Protein AF-A0A2T3B9H9-F1 (afdb_monomer_lite)

Foldseek 3Di:
DDDDPVVVVVLVVLLQLCLAAVPPVLVVLLLVVQCVVPVPPPVSVVNVVSVVVADPVRHRDHLQPDPPPPDDNQNSVLCNQQSHSNPVSRDDPVVSCVGPVNPPD

Secondary structure (DSSP, 8-state):
-PPPHHHHHHHHHHHHHHHHH--HHHHHHHHHHHHHH-TT-THHHHHHHHHHH--SSS----GGG---TTS-HHHHHHHHHHT-SSGGGSPPHHHHHTSGGGTT-

Radius of gyration: 15.79 Å; chains: 1; bounding box: 41×27×46 Å

Structure (mmCIF, N/CA/C/O backbone):
data_AF-A0A2T3B9H9-F1
#
_entry.id   AF-A0A2T3B9H9-F1
#
loop_
_atom_site.group_PDB
_atom_site.id
_atom_site.type_symbol
_atom_site.label_atom_id
_atom_site.label_alt_id
_atom_site.label_comp_id
_atom_site.label_asym_id
_atom_site.label_entity_id
_atom_site.label_seq_id
_atom_site.pdbx_PDB_ins_code
_atom_site.Cartn_x
_atom_site.Cartn_y
_atom_site.Cartn_z
_atom_site.occupancy
_atom_site.B_iso_or_equiv
_atom_site.auth_seq_id
_atom_site.auth_comp_id
_atom_site.auth_asym_id
_atom_site.auth_atom_id
_atom_site.pdbx_PDB_model_num
ATOM 1 N N . LYS A 1 1 ? 5.444 -3.911 -28.071 1.00 53.53 1 LYS A N 1
ATOM 2 C CA . LYS A 1 1 ? 5.299 -5.359 -27.791 1.00 53.53 1 LYS A CA 1
ATOM 3 C C . LYS A 1 1 ? 4.023 -5.489 -26.977 1.00 53.53 1 LYS A C 1
ATOM 5 O O . LYS A 1 1 ? 3.933 -4.772 -25.993 1.00 53.53 1 LYS A O 1
ATOM 10 N N . ASN A 1 2 ? 3.039 -6.265 -27.426 1.00 63.00 2 ASN A N 1
ATOM 11 C CA . ASN A 1 2 ? 1.824 -6.480 -26.635 1.00 63.00 2 ASN A CA 1
ATOM 12 C C . ASN A 1 2 ? 2.167 -7.428 -25.480 1.00 63.00 2 ASN A C 1
ATOM 14 O O . ASN A 1 2 ? 2.966 -8.347 -25.684 1.00 63.00 2 ASN A O 1
ATOM 18 N N . LEU A 1 3 ? 1.638 -7.144 -24.292 1.00 75.56 3 LEU A N 1
ATOM 19 C CA . LEU A 1 3 ? 1.776 -8.003 -23.117 1.00 75.56 3 LEU A CA 1
ATOM 20 C C . LEU A 1 3 ? 0.958 -9.285 -23.316 1.00 75.56 3 LEU A C 1
ATOM 22 O O . LEU A 1 3 ? -0.005 -9.294 -24.086 1.00 75.56 3 LEU A O 1
ATOM 26 N N . GLY A 1 4 ? 1.358 -10.370 -22.654 1.00 84.88 4 GLY A N 1
ATOM 27 C CA . GLY A 1 4 ? 0.471 -11.524 -22.489 1.00 84.88 4 GLY A CA 1
ATOM 28 C C . GLY A 1 4 ? -0.726 -11.173 -21.595 1.00 84.88 4 GLY A C 1
ATOM 29 O O . GLY A 1 4 ? -0.646 -10.232 -20.810 1.00 84.88 4 GLY A O 1
ATOM 30 N N . GLU A 1 5 ? -1.817 -11.939 -21.674 1.00 86.50 5 GLU A N 1
ATOM 31 C CA . GLU A 1 5 ? -3.042 -11.687 -20.886 1.00 86.50 5 GLU A CA 1
ATOM 32 C C . GLU A 1 5 ? -2.759 -11.601 -19.371 1.00 86.50 5 GLU A C 1
ATOM 34 O O . GLU A 1 5 ? -3.208 -10.672 -18.700 1.00 86.50 5 GLU A O 1
ATOM 39 N N . ASP A 1 6 ? -1.939 -12.509 -18.835 1.00 88.69 6 ASP A N 1
ATOM 40 C CA . ASP A 1 6 ? -1.559 -12.503 -17.416 1.00 88.69 6 ASP A CA 1
ATOM 41 C C . ASP A 1 6 ? -0.723 -11.270 -17.033 1.00 88.69 6 ASP A C 1
ATOM 43 O O . ASP A 1 6 ? -0.882 -10.701 -15.952 1.00 88.69 6 ASP A O 1
ATOM 47 N N . GLU A 1 7 ? 0.163 -10.827 -17.925 1.00 86.94 7 GLU A N 1
ATOM 48 C CA . GLU A 1 7 ? 1.007 -9.649 -17.708 1.00 86.94 7 GLU A CA 1
ATOM 49 C C . GLU A 1 7 ? 0.171 -8.359 -17.723 1.00 86.94 7 GLU A C 1
ATOM 51 O O . GLU A 1 7 ? 0.439 -7.435 -16.951 1.00 86.94 7 GLU A O 1
ATOM 56 N N . GLU A 1 8 ? -0.868 -8.305 -18.558 1.00 89.12 8 GLU A N 1
ATOM 57 C CA . GLU A 1 8 ? -1.820 -7.194 -18.603 1.00 89.12 8 GLU A CA 1
ATOM 58 C C . GLU A 1 8 ? -2.644 -7.111 -17.310 1.00 89.12 8 GLU A C 1
ATOM 60 O O . GLU A 1 8 ? -2.774 -6.031 -16.727 1.00 89.12 8 GLU A O 1
ATOM 65 N N . LEU A 1 9 ? -3.118 -8.249 -16.790 1.00 93.12 9 LEU A N 1
ATOM 66 C CA . LEU A 1 9 ? -3.805 -8.301 -15.496 1.00 93.12 9 LEU A CA 1
ATOM 67 C C . LEU A 1 9 ? -2.909 -7.809 -14.356 1.00 93.12 9 LEU A C 1
ATOM 69 O O . LEU A 1 9 ? -3.354 -7.017 -13.520 1.00 93.12 9 LEU A O 1
ATOM 73 N N . VAL A 1 10 ? -1.640 -8.226 -14.334 1.00 93.31 10 VAL A N 1
ATOM 74 C CA . VAL A 1 10 ? -0.669 -7.734 -13.348 1.00 93.31 10 VAL A CA 1
ATOM 75 C C . VAL A 1 10 ? -0.492 -6.223 -13.481 1.00 93.31 10 VAL A C 1
ATOM 77 O O . VAL A 1 10 ? -0.595 -5.518 -12.479 1.00 93.31 10 VAL A O 1
ATOM 80 N N . ALA A 1 11 ? -0.298 -5.700 -14.694 1.00 91.81 11 ALA A N 1
ATOM 81 C CA . ALA A 1 11 ? -0.144 -4.263 -14.916 1.00 91.81 11 ALA A CA 1
ATOM 82 C C . ALA A 1 11 ? -1.356 -3.461 -14.407 1.00 91.81 11 ALA A C 1
ATOM 84 O O . ALA A 1 11 ? -1.180 -2.443 -13.734 1.00 91.81 11 ALA A O 1
ATOM 85 N N . ILE A 1 12 ? -2.577 -3.954 -14.644 1.00 93.94 12 ILE A N 1
ATOM 86 C CA . ILE A 1 12 ? -3.815 -3.345 -14.136 1.00 93.94 12 ILE A CA 1
ATOM 87 C C . ILE A 1 12 ? -3.834 -3.335 -12.603 1.00 93.94 12 ILE A C 1
ATOM 89 O O . ILE A 1 12 ? -4.158 -2.310 -11.995 1.00 93.94 12 ILE A O 1
ATOM 93 N N . VAL A 1 13 ? -3.486 -4.454 -11.960 1.00 95.94 13 VAL A N 1
ATOM 94 C CA . VAL A 1 13 ? -3.469 -4.554 -10.493 1.00 95.94 13 VAL A CA 1
ATOM 95 C C . VAL A 1 13 ? -2.447 -3.589 -9.894 1.00 95.94 13 VAL A C 1
ATOM 97 O O . VAL A 1 13 ? -2.794 -2.831 -8.987 1.00 95.94 13 VAL A O 1
ATOM 100 N N . LEU A 1 14 ? -1.217 -3.559 -10.414 1.00 96.62 14 LEU A N 1
ATOM 101 C CA . LEU A 1 14 ? -0.175 -2.649 -9.929 1.00 96.62 14 LEU A CA 1
ATOM 102 C C . LEU A 1 14 ? -0.563 -1.186 -10.146 1.00 96.62 14 LEU A C 1
ATOM 104 O O . LEU A 1 14 ? -0.412 -0.369 -9.237 1.00 96.62 14 LEU A O 1
ATOM 108 N N . GLY A 1 15 ? -1.112 -0.869 -11.321 1.00 96.81 15 GLY A N 1
ATOM 109 C CA . GLY A 1 15 ? -1.614 0.460 -11.644 1.00 96.81 15 GLY A CA 1
ATOM 110 C C . GLY A 1 15 ? -2.664 0.924 -10.639 1.00 96.81 15 GLY A C 1
ATOM 111 O O . GLY A 1 15 ? -2.530 2.002 -10.070 1.00 96.81 15 GLY A O 1
ATOM 112 N N . ARG A 1 16 ? -3.665 0.093 -10.329 1.00 96.81 16 ARG A N 1
ATOM 113 C CA . ARG A 1 16 ? -4.697 0.433 -9.334 1.00 96.81 16 ARG A CA 1
ATOM 114 C C . ARG A 1 16 ? -4.119 0.633 -7.936 1.00 96.81 16 ARG A C 1
ATOM 116 O O . ARG A 1 16 ? -4.424 1.635 -7.299 1.00 96.81 16 ARG A O 1
ATOM 123 N N . GLN A 1 17 ? -3.240 -0.260 -7.483 1.00 96.50 17 GLN A N 1
ATOM 124 C CA . GLN A 1 17 ? -2.604 -0.136 -6.165 1.00 96.50 17 GLN A CA 1
ATOM 125 C C . GLN A 1 17 ? -1.824 1.180 -6.029 1.00 96.50 17 GLN A C 1
ATOM 127 O O . GLN A 1 17 ? -2.011 1.918 -5.059 1.00 96.50 17 GLN A O 1
ATOM 132 N N . LEU A 1 18 ? -1.004 1.523 -7.029 1.00 97.31 18 LEU A N 1
ATOM 133 C CA . LEU A 1 18 ? -0.260 2.783 -7.027 1.00 97.31 18 LEU A CA 1
ATOM 134 C C . LEU A 1 18 ? -1.181 3.989 -7.164 1.00 97.31 18 LEU A C 1
ATOM 136 O O . LEU A 1 18 ? -0.965 4.985 -6.479 1.00 97.31 18 LEU A O 1
ATOM 140 N N . SER A 1 19 ? -2.187 3.907 -8.035 1.00 97.56 19 SER A N 1
ATOM 141 C CA . SER A 1 19 ? -3.156 4.975 -8.264 1.00 97.56 19 SER A CA 1
ATOM 142 C C . SER A 1 19 ? -3.831 5.374 -6.953 1.00 97.56 19 SER A C 1
ATOM 144 O O . SER A 1 19 ? -3.809 6.553 -6.584 1.00 97.56 19 SER A O 1
ATOM 146 N N . TYR A 1 20 ? -4.308 4.376 -6.206 1.00 97.31 20 TYR A N 1
ATOM 147 C CA . TYR A 1 20 ? -5.153 4.560 -5.033 1.00 97.31 20 TYR A CA 1
ATOM 148 C C . TYR A 1 20 ? -4.359 4.885 -3.765 1.00 97.31 20 TYR A C 1
ATOM 150 O O . TYR A 1 20 ? -4.778 5.766 -3.016 1.00 97.31 20 TYR A O 1
ATOM 158 N N . PHE A 1 21 ? -3.206 4.237 -3.551 1.00 97.56 21 PHE A N 1
ATOM 159 C CA . PHE A 1 21 ? -2.510 4.259 -2.253 1.00 97.56 21 PHE A CA 1
ATOM 160 C C . PHE A 1 21 ? -1.034 4.678 -2.314 1.00 97.56 21 PHE A C 1
ATOM 162 O O . PHE A 1 21 ? -0.402 4.869 -1.280 1.00 97.56 21 PHE A O 1
ATOM 169 N N . GLY A 1 22 ? -0.450 4.817 -3.506 1.00 96.19 22 GLY A N 1
ATOM 170 C CA . GLY A 1 22 ? 0.995 4.991 -3.672 1.00 96.19 22 GLY A CA 1
ATOM 171 C C . GLY A 1 22 ? 1.447 6.433 -3.844 1.00 96.19 22 GLY A C 1
ATOM 172 O O . GLY A 1 22 ? 2.082 6.723 -4.859 1.00 96.19 22 GLY A O 1
ATOM 173 N N . ASP A 1 23 ? 1.097 7.366 -2.949 1.00 93.94 23 ASP A N 1
ATOM 174 C CA . ASP A 1 23 ? 1.599 8.757 -3.012 1.00 93.94 23 ASP A CA 1
ATOM 175 C C . ASP A 1 23 ? 3.145 8.848 -3.092 1.00 93.94 23 ASP A C 1
ATOM 177 O O . ASP A 1 23 ? 3.854 7.842 -3.140 1.00 93.94 23 ASP A O 1
ATOM 181 N N . LEU A 1 24 ? 3.706 10.051 -3.260 1.00 94.00 24 LEU A N 1
ATOM 182 C CA . LEU A 1 24 ? 5.158 10.179 -3.450 1.00 94.00 24 LEU A CA 1
ATOM 183 C C . LEU A 1 24 ? 5.964 9.659 -2.256 1.00 94.00 24 LEU A C 1
ATOM 185 O O . LEU A 1 24 ? 6.987 9.014 -2.473 1.00 94.00 24 LEU A O 1
ATOM 189 N N . GLU A 1 25 ? 5.504 9.902 -1.035 1.00 95.88 25 GLU A N 1
ATOM 190 C CA . GLU A 1 25 ? 6.188 9.444 0.168 1.00 95.88 25 GLU A CA 1
ATOM 191 C C . GLU A 1 25 ? 6.081 7.922 0.299 1.00 95.88 25 GLU A C 1
ATOM 193 O O . GLU A 1 25 ? 7.103 7.234 0.369 1.00 95.88 25 GLU A O 1
ATOM 198 N N . ALA A 1 26 ? 4.860 7.388 0.215 1.00 96.50 26 ALA A N 1
ATOM 199 C CA . ALA A 1 26 ? 4.585 5.964 0.342 1.00 96.50 26 ALA A CA 1
ATOM 200 C C . ALA A 1 26 ? 5.315 5.135 -0.733 1.00 96.50 26 ALA A C 1
ATOM 202 O O . ALA A 1 26 ? 5.859 4.064 -0.464 1.00 96.50 26 ALA A O 1
ATOM 203 N N . PHE A 1 27 ? 5.385 5.640 -1.965 1.00 97.56 27 PHE A N 1
ATOM 204 C CA . PHE A 1 27 ? 6.105 4.972 -3.047 1.00 97.56 27 PHE A CA 1
ATOM 205 C C . PHE A 1 27 ? 7.619 4.968 -2.844 1.00 97.56 27 PHE A C 1
ATOM 207 O O . PHE A 1 27 ? 8.250 3.931 -3.036 1.00 97.56 27 PHE A O 1
ATOM 214 N N . ASN A 1 28 ? 8.206 6.099 -2.446 1.00 97.25 28 ASN A N 1
ATOM 215 C CA . ASN A 1 28 ? 9.645 6.169 -2.199 1.00 97.25 28 ASN A CA 1
ATOM 216 C C . ASN A 1 28 ? 10.045 5.247 -1.039 1.00 97.25 28 ASN A C 1
ATOM 218 O O . ASN A 1 28 ? 11.029 4.517 -1.156 1.00 97.25 28 ASN A O 1
ATOM 222 N N . GLY A 1 29 ? 9.247 5.223 0.033 1.00 97.62 29 GLY A N 1
ATOM 223 C CA . GLY A 1 29 ? 9.440 4.299 1.149 1.00 97.62 29 GLY A CA 1
ATOM 224 C C . GLY A 1 29 ? 9.335 2.834 0.721 1.00 97.62 29 GLY A C 1
ATOM 225 O O . GLY A 1 29 ? 10.197 2.027 1.059 1.00 97.62 29 GLY A O 1
ATOM 226 N N . PHE A 1 30 ? 8.351 2.489 -0.115 1.00 97.75 30 PHE A N 1
ATOM 227 C CA . PHE A 1 30 ? 8.232 1.140 -0.670 1.00 97.75 30 PHE A CA 1
ATOM 228 C C . PHE A 1 30 ? 9.439 0.734 -1.533 1.00 97.75 30 PHE A C 1
ATOM 230 O O . PHE A 1 30 ? 9.950 -0.378 -1.396 1.00 97.75 30 PHE A O 1
ATOM 237 N N . LEU A 1 31 ? 9.934 1.618 -2.404 1.00 97.50 31 LEU A N 1
ATOM 238 C CA . LEU A 1 31 ? 11.122 1.321 -3.208 1.00 97.50 31 LEU A CA 1
ATOM 239 C C . LEU A 1 31 ? 12.368 1.134 -2.341 1.00 97.50 31 LEU A C 1
ATOM 241 O O . LEU A 1 31 ? 13.155 0.222 -2.594 1.00 97.50 31 LEU A O 1
ATOM 245 N N . GLN A 1 32 ? 12.528 1.958 -1.303 1.00 97.62 32 GLN A N 1
ATOM 246 C CA . GLN A 1 32 ? 13.602 1.796 -0.330 1.00 97.62 32 GLN A CA 1
ATOM 247 C C . GLN A 1 32 ? 13.483 0.456 0.405 1.00 97.62 32 GLN A C 1
ATOM 249 O O . GLN A 1 32 ? 14.477 -0.253 0.535 1.00 97.62 32 GLN A O 1
ATOM 254 N N . TYR A 1 33 ? 12.276 0.069 0.823 1.00 97.19 33 TYR A N 1
ATOM 255 C CA . TYR A 1 33 ? 12.011 -1.229 1.441 1.00 97.19 33 TYR A CA 1
ATOM 256 C C . TYR A 1 33 ? 12.432 -2.396 0.529 1.00 97.19 33 TYR A C 1
ATOM 258 O O . TYR A 1 33 ? 13.148 -3.298 0.971 1.00 97.19 33 TYR A O 1
ATOM 266 N N . LEU A 1 34 ? 12.063 -2.361 -0.760 1.00 97.19 34 LEU A N 1
ATOM 267 C CA . LEU A 1 34 ? 12.485 -3.379 -1.730 1.00 97.19 34 LEU A CA 1
ATOM 268 C C . LEU A 1 34 ? 14.005 -3.409 -1.914 1.00 97.19 34 LEU A C 1
ATOM 270 O O . LEU A 1 34 ? 14.593 -4.491 -1.890 1.00 97.19 34 LEU A O 1
ATOM 274 N N . HIS A 1 35 ? 14.628 -2.240 -2.078 1.00 97.12 35 HIS A N 1
ATOM 275 C CA . HIS A 1 35 ? 16.070 -2.107 -2.275 1.00 97.12 35 HIS A CA 1
ATOM 276 C C . HIS A 1 35 ? 16.864 -2.614 -1.065 1.00 97.12 35 HIS A C 1
ATOM 278 O O . HIS A 1 35 ? 17.841 -3.338 -1.230 1.00 97.12 35 HIS A O 1
ATOM 284 N N . ASN A 1 36 ? 16.416 -2.297 0.152 1.00 97.12 36 ASN A N 1
ATOM 285 C CA . ASN A 1 36 ? 17.037 -2.769 1.389 1.00 97.12 36 ASN A CA 1
ATOM 286 C C . ASN A 1 36 ? 16.981 -4.300 1.514 1.00 97.12 36 ASN A C 1
ATOM 288 O O . ASN A 1 36 ? 17.921 -4.908 2.022 1.00 97.12 36 ASN A O 1
ATOM 292 N N . GLY A 1 37 ? 15.888 -4.926 1.060 1.00 95.88 37 GLY A N 1
ATOM 293 C CA . GLY A 1 37 ? 15.752 -6.384 1.049 1.00 95.88 37 GLY A CA 1
ATOM 294 C C . GLY A 1 37 ? 16.586 -7.060 -0.044 1.00 95.88 37 GLY A C 1
ATOM 295 O O . GLY A 1 37 ? 17.173 -8.116 0.189 1.00 95.88 37 GLY A O 1
ATOM 296 N N . ASN A 1 38 ? 16.635 -6.463 -1.237 1.00 97.31 38 ASN A N 1
ATOM 297 C CA . ASN A 1 38 ? 17.474 -6.894 -2.351 1.00 97.31 38 ASN A CA 1
ATOM 298 C C . ASN A 1 38 ? 17.674 -5.731 -3.349 1.00 97.31 38 ASN A C 1
ATOM 300 O O . ASN A 1 38 ? 16.724 -5.378 -4.052 1.00 97.31 38 ASN A O 1
ATOM 304 N N . PRO A 1 39 ? 18.895 -5.181 -3.485 1.00 96.25 39 PRO A N 1
ATOM 305 C CA . PRO A 1 39 ? 19.175 -4.100 -4.430 1.00 96.25 39 PRO A CA 1
ATOM 306 C C . PRO A 1 39 ? 18.873 -4.441 -5.895 1.00 96.25 39 PRO A C 1
ATOM 308 O O . PRO A 1 39 ? 18.478 -3.558 -6.649 1.00 96.25 39 PRO A O 1
ATOM 311 N N . GLU A 1 40 ? 18.994 -5.716 -6.274 1.00 97.00 40 GLU A N 1
ATOM 312 C CA . GLU A 1 40 ? 18.761 -6.226 -7.635 1.00 97.00 40 GLU A CA 1
ATOM 313 C C . GLU A 1 40 ? 17.320 -6.729 -7.829 1.00 97.00 40 GLU A C 1
ATOM 315 O O . GLU A 1 40 ? 17.042 -7.584 -8.674 1.00 97.00 40 GLU A O 1
ATOM 320 N N . ASN A 1 41 ? 16.382 -6.275 -6.994 1.00 96.75 41 ASN A N 1
ATOM 321 C CA . ASN A 1 41 ? 14.997 -6.708 -7.083 1.00 96.75 41 ASN A CA 1
ATOM 322 C C . ASN A 1 41 ? 14.347 -6.179 -8.381 1.00 96.75 41 ASN A C 1
ATOM 324 O O . ASN A 1 41 ? 14.155 -4.966 -8.509 1.00 96.75 41 ASN A O 1
ATOM 328 N N . PRO A 1 42 ? 13.921 -7.055 -9.317 1.00 95.25 42 PRO A N 1
ATOM 329 C CA . PRO A 1 42 ? 13.377 -6.631 -10.610 1.00 95.25 42 PRO A CA 1
ATOM 330 C C . PRO A 1 42 ? 12.076 -5.829 -10.485 1.00 95.25 42 PRO A C 1
ATOM 332 O O . PRO A 1 42 ? 11.712 -5.089 -11.398 1.00 95.25 42 PRO A O 1
ATOM 335 N N . TRP A 1 43 ? 11.374 -5.937 -9.352 1.00 95.69 43 TRP A N 1
ATOM 336 C CA . TRP A 1 43 ? 10.154 -5.178 -9.105 1.00 95.69 43 TRP A CA 1
ATOM 337 C C . TRP A 1 43 ? 10.399 -3.677 -8.965 1.00 95.69 43 TRP A C 1
ATOM 339 O O . TRP A 1 43 ? 9.486 -2.911 -9.257 1.00 95.69 43 TRP A O 1
ATOM 349 N N . ILE A 1 44 ? 11.606 -3.242 -8.584 1.00 96.81 44 ILE A N 1
ATOM 350 C CA . ILE A 1 44 ? 11.946 -1.815 -8.476 1.00 96.81 44 ILE A CA 1
ATOM 351 C C . ILE A 1 44 ? 11.685 -1.115 -9.818 1.00 96.81 44 ILE A C 1
ATOM 353 O O . ILE A 1 44 ? 10.916 -0.155 -9.876 1.00 96.81 44 ILE A O 1
ATOM 357 N N . GLU A 1 45 ? 12.233 -1.656 -10.907 1.00 95.88 45 GLU A N 1
ATOM 358 C CA . GLU A 1 45 ? 12.052 -1.114 -12.260 1.00 95.88 45 GLU A CA 1
ATOM 359 C C . GLU A 1 45 ? 10.601 -1.219 -12.743 1.00 95.88 45 GLU A C 1
ATOM 361 O O . GLU A 1 45 ? 10.068 -0.282 -13.338 1.00 95.88 45 GLU A O 1
ATOM 366 N N . ILE A 1 46 ? 9.919 -2.330 -12.439 1.00 95.44 46 ILE A N 1
ATOM 367 C CA . ILE A 1 46 ? 8.507 -2.520 -12.805 1.00 95.44 46 ILE A CA 1
ATOM 368 C C . ILE A 1 46 ? 7.633 -1.448 -12.142 1.00 95.44 46 ILE A C 1
ATOM 370 O O . ILE A 1 46 ? 6.807 -0.820 -12.802 1.00 95.44 46 ILE A O 1
ATOM 374 N N . PHE A 1 47 ? 7.827 -1.189 -10.850 1.00 96.44 47 PHE A N 1
ATOM 375 C CA . PHE A 1 47 ? 7.056 -0.183 -10.125 1.00 96.44 47 PHE A CA 1
ATOM 376 C C . PHE A 1 47 ? 7.382 1.248 -10.564 1.00 96.44 47 PHE A C 1
ATOM 378 O O . PHE A 1 47 ? 6.469 2.078 -10.631 1.00 96.44 47 PHE A O 1
ATOM 385 N N . TYR A 1 48 ? 8.632 1.537 -10.941 1.00 95.81 48 TYR A N 1
ATOM 386 C CA . TYR A 1 48 ? 8.980 2.794 -11.611 1.00 95.81 48 TYR A CA 1
ATOM 387 C C . TYR A 1 48 ? 8.257 2.952 -12.953 1.00 95.81 48 TYR A C 1
ATOM 389 O O . TYR A 1 48 ? 7.674 4.009 -13.212 1.00 95.81 48 TYR A O 1
ATOM 397 N N . ALA A 1 49 ? 8.231 1.910 -13.786 1.00 94.88 49 ALA A N 1
ATOM 398 C CA . ALA A 1 49 ? 7.524 1.929 -15.066 1.00 94.88 49 ALA A CA 1
ATOM 399 C C . ALA A 1 49 ? 6.014 2.167 -14.884 1.00 94.88 49 ALA A C 1
ATOM 401 O O . ALA A 1 4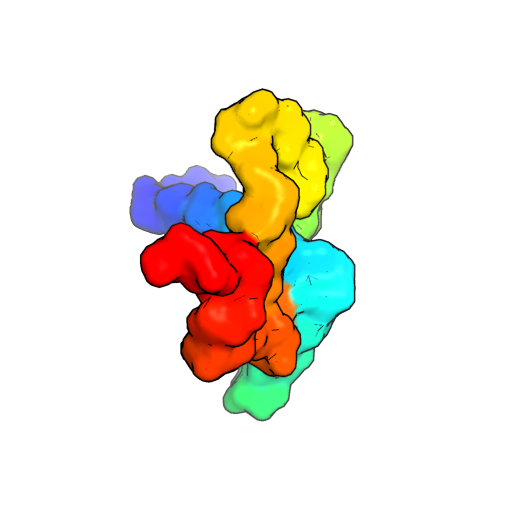9 ? 5.430 3.015 -15.557 1.00 94.88 49 ALA A O 1
ATOM 402 N N . VAL A 1 50 ? 5.378 1.492 -13.919 1.00 95.62 50 VAL A N 1
ATOM 403 C CA . VAL A 1 50 ? 3.955 1.709 -13.609 1.00 95.62 50 VAL A CA 1
ATOM 404 C C . VAL A 1 50 ? 3.720 3.142 -13.130 1.00 95.62 50 VAL A C 1
ATOM 406 O O . VAL A 1 50 ? 2.826 3.812 -13.642 1.00 95.62 50 VAL A O 1
ATOM 409 N N . ARG A 1 51 ? 4.542 3.665 -12.209 1.00 94.69 51 ARG A N 1
ATOM 410 C CA . ARG A 1 51 ? 4.392 5.045 -11.719 1.00 94.69 51 ARG A CA 1
ATOM 411 C C . ARG A 1 51 ? 4.545 6.084 -12.829 1.00 94.69 51 ARG A C 1
ATOM 413 O O . ARG A 1 51 ? 3.842 7.089 -12.818 1.00 94.69 51 ARG A O 1
ATOM 420 N N . THR A 1 52 ? 5.461 5.860 -13.764 1.00 94.31 52 THR A N 1
ATOM 421 C CA . THR A 1 52 ? 5.712 6.782 -14.882 1.00 94.31 52 THR A CA 1
ATOM 422 C C . THR A 1 52 ? 4.678 6.679 -16.002 1.00 94.31 52 THR A C 1
ATOM 424 O O . THR A 1 52 ? 4.620 7.573 -16.842 1.00 94.31 52 THR A O 1
ATOM 427 N N . SER A 1 53 ? 3.828 5.646 -16.002 1.00 94.12 53 SER A N 1
ATOM 428 C CA . SER A 1 53 ? 2.723 5.528 -16.960 1.00 94.12 53 SER A CA 1
ATOM 429 C C . SER A 1 53 ? 1.566 6.501 -16.700 1.00 94.12 53 SER A C 1
ATOM 431 O O . SER A 1 53 ? 0.816 6.799 -17.629 1.00 94.12 53 SER A O 1
ATOM 433 N N . PHE A 1 54 ? 1.435 7.036 -15.479 1.00 95.94 54 PHE A N 1
ATOM 434 C CA . PHE A 1 54 ? 0.419 8.044 -15.164 1.00 95.94 54 PHE A CA 1
ATOM 435 C C . PHE A 1 54 ? 0.759 9.388 -15.815 1.00 95.94 54 PHE A C 1
ATOM 437 O O . PHE A 1 54 ? 1.903 9.843 -15.779 1.00 95.94 54 PHE A O 1
ATOM 444 N N . ASN A 1 55 ? -0.246 10.048 -16.383 1.00 94.75 55 ASN A N 1
ATOM 445 C CA . ASN A 1 55 ? -0.108 11.326 -17.085 1.00 94.75 55 ASN A CA 1
ATOM 446 C C . ASN A 1 55 ? -1.423 12.119 -17.030 1.00 94.75 55 ASN A C 1
ATOM 448 O O . ASN A 1 55 ? -2.327 11.771 -16.277 1.00 94.75 55 ASN A O 1
ATOM 452 N N . ALA A 1 56 ? -1.516 13.221 -17.776 1.00 95.19 56 ALA A N 1
ATOM 453 C CA . ALA A 1 56 ? -2.712 14.060 -17.779 1.00 95.19 56 ALA A CA 1
ATOM 454 C C . ALA A 1 56 ? -3.933 13.338 -18.376 1.00 95.19 56 ALA A C 1
ATOM 456 O O . ALA A 1 56 ? -5.057 13.587 -17.951 1.00 95.19 56 ALA A O 1
ATOM 457 N N . GLU A 1 57 ? -3.713 12.440 -19.336 1.00 95.12 57 GLU A N 1
ATOM 458 C CA . GLU A 1 57 ? -4.751 11.646 -19.993 1.00 95.12 57 GLU A CA 1
ATOM 459 C C . GLU A 1 57 ? -5.197 10.452 -19.136 1.00 95.12 57 GLU A C 1
ATOM 461 O O . GLU A 1 57 ? -6.357 10.051 -19.185 1.00 95.12 57 GLU A O 1
ATOM 466 N N . HIS A 1 58 ? -4.281 9.909 -18.333 1.00 92.00 58 HIS A N 1
ATOM 467 C CA . HIS A 1 58 ? -4.504 8.792 -17.415 1.00 92.00 58 HIS A CA 1
ATOM 468 C C . HIS A 1 58 ? -3.992 9.179 -16.023 1.00 92.00 58 HIS A C 1
ATOM 470 O O . HIS A 1 58 ? -2.925 8.712 -15.594 1.00 92.00 58 HIS A O 1
ATOM 476 N N . PRO A 1 59 ? -4.695 10.094 -15.331 1.00 95.50 59 PRO A N 1
ATOM 477 C CA . PRO A 1 59 ? -4.275 10.543 -14.020 1.00 95.50 59 PRO A CA 1
ATOM 478 C C . PRO A 1 59 ? -4.443 9.425 -12.997 1.00 95.50 59 PRO A C 1
ATOM 480 O O . PRO A 1 59 ? -5.165 8.446 -13.189 1.00 95.50 59 PRO A O 1
ATOM 483 N N . ARG A 1 60 ? -3.781 9.602 -11.860 1.00 95.81 60 ARG A N 1
ATOM 484 C CA . ARG A 1 60 ? -4.093 8.807 -10.680 1.00 95.81 60 ARG A CA 1
ATOM 485 C C . ARG A 1 60 ? -5.440 9.205 -10.090 1.00 95.81 60 ARG A C 1
ATOM 487 O O . ARG A 1 60 ? -5.856 10.355 -10.186 1.00 95.81 60 ARG A O 1
ATOM 494 N N . GLU A 1 61 ? -6.021 8.272 -9.351 1.00 95.88 61 GLU A N 1
ATOM 495 C CA . GLU A 1 61 ? -7.289 8.409 -8.640 1.00 95.88 61 GLU A CA 1
ATOM 496 C C . GLU A 1 61 ? -7.094 8.049 -7.156 1.00 95.88 61 GLU A C 1
ATOM 498 O O . GLU A 1 61 ? -7.539 6.987 -6.721 1.00 95.88 61 GLU A O 1
ATOM 503 N N . PRO A 1 62 ? -6.395 8.873 -6.352 1.00 96.19 62 PRO A N 1
ATOM 504 C CA . PRO A 1 62 ? -6.119 8.543 -4.954 1.00 96.19 62 PRO A CA 1
ATOM 505 C C . PRO A 1 62 ? -7.403 8.250 -4.173 1.00 96.19 62 PRO A C 1
ATOM 507 O O . PRO A 1 62 ? -8.324 9.066 -4.185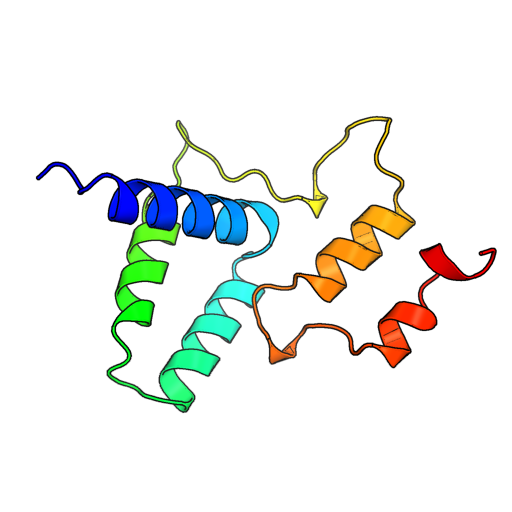 1.00 96.19 62 PRO A O 1
ATOM 510 N N . PHE A 1 63 ? -7.448 7.124 -3.454 1.00 95.81 63 PHE A N 1
ATOM 511 C CA . PHE A 1 63 ? -8.646 6.696 -2.716 1.00 95.81 63 PHE A CA 1
ATOM 512 C C . PHE A 1 63 ? -9.052 7.705 -1.631 1.00 95.81 63 PHE A C 1
ATOM 514 O O . PHE A 1 63 ? -10.233 7.914 -1.364 1.00 95.81 63 PHE A O 1
ATOM 521 N N . SER A 1 64 ? -8.069 8.409 -1.061 1.00 93.56 64 SER A N 1
ATOM 522 C CA . SER A 1 64 ? -8.281 9.503 -0.107 1.00 93.56 64 SER A CA 1
ATOM 523 C C . SER A 1 64 ? -9.096 10.674 -0.673 1.00 93.56 64 SER A C 1
ATOM 525 O O . SER A 1 64 ? -9.673 11.433 0.101 1.00 93.56 64 SER A O 1
ATOM 527 N N . LEU A 1 65 ? -9.164 10.821 -2.001 1.00 93.88 65 LEU A N 1
ATOM 528 C CA . LEU A 1 65 ? -9.879 11.898 -2.688 1.00 93.88 65 LEU A CA 1
ATOM 529 C C . LEU A 1 65 ? -11.210 11.448 -3.298 1.00 93.88 65 LEU A C 1
ATOM 531 O O . LEU A 1 65 ? -11.867 12.250 -3.958 1.00 93.88 65 LEU A O 1
ATOM 535 N N . TRP A 1 66 ? -11.618 10.191 -3.115 1.00 92.62 66 TRP A N 1
ATOM 536 C CA . TRP A 1 66 ? -12.890 9.707 -3.648 1.00 92.62 66 TRP A CA 1
ATOM 537 C C . TRP A 1 66 ? -14.051 10.341 -2.881 1.00 92.62 66 TRP A C 1
ATOM 539 O O . TRP A 1 66 ? -14.225 10.094 -1.686 1.00 92.62 66 TRP A O 1
ATOM 549 N N . GLN A 1 67 ? -14.838 11.165 -3.577 1.00 81.88 67 GLN A N 1
ATOM 550 C CA . GLN A 1 67 ? -15.943 11.952 -3.013 1.00 81.88 67 GLN A CA 1
ATOM 551 C C . GLN A 1 67 ? -17.312 11.269 -3.148 1.00 81.88 67 GLN A C 1
ATOM 553 O O . GLN A 1 67 ? -18.334 11.933 -3.003 1.00 81.88 67 GLN A O 1
ATOM 558 N N . ASP A 1 68 ? -17.354 9.965 -3.431 1.00 82.44 68 ASP A N 1
ATOM 559 C CA . ASP A 1 68 ? -18.621 9.237 -3.501 1.00 82.44 68 ASP A CA 1
ATOM 560 C C . ASP A 1 68 ? -19.380 9.365 -2.175 1.00 82.44 68 ASP A C 1
ATOM 562 O O . ASP A 1 68 ? -18.844 9.028 -1.117 1.00 82.44 68 ASP A O 1
ATOM 566 N N . GLU A 1 69 ? -20.645 9.799 -2.242 1.00 72.50 69 GLU A N 1
ATOM 567 C CA . GLU A 1 69 ? -21.532 10.008 -1.079 1.00 72.50 69 GLU A CA 1
ATOM 568 C C . GLU A 1 69 ? -21.715 8.742 -0.216 1.00 72.50 69 GLU A C 1
ATOM 570 O O . GLU A 1 69 ? -22.218 8.804 0.902 1.00 72.50 69 GLU A O 1
ATOM 575 N N . ILE A 1 70 ? -21.300 7.585 -0.736 1.00 82.06 70 ILE A N 1
ATOM 576 C CA . ILE A 1 70 ? -21.403 6.267 -0.107 1.00 82.06 70 ILE A CA 1
ATOM 577 C C . ILE A 1 70 ? -20.188 5.964 0.792 1.00 82.06 70 ILE A C 1
ATOM 579 O O . ILE A 1 70 ? -20.274 5.096 1.661 1.00 82.06 70 ILE A O 1
ATOM 583 N N . ILE A 1 71 ? -19.051 6.645 0.605 1.00 88.56 71 ILE A N 1
ATOM 584 C CA . ILE A 1 71 ? -17.813 6.342 1.336 1.00 88.56 71 ILE A CA 1
ATOM 585 C C . ILE A 1 71 ? -17.698 7.241 2.568 1.00 88.56 71 ILE A C 1
ATOM 587 O O . ILE A 1 71 ? -17.367 8.427 2.469 1.00 88.56 71 ILE A O 1
ATOM 591 N N . ASP A 1 72 ? -17.922 6.634 3.732 1.00 92.81 72 ASP A N 1
ATOM 592 C CA . ASP A 1 72 ? -17.730 7.255 5.041 1.00 92.81 72 ASP A CA 1
ATOM 593 C C . ASP A 1 72 ? -16.280 7.736 5.248 1.00 92.81 72 ASP A C 1
ATOM 595 O O . ASP A 1 72 ? -15.320 7.103 4.795 1.00 92.81 72 ASP A O 1
ATOM 599 N N . GLU A 1 73 ? -16.116 8.876 5.921 1.00 92.88 73 GLU A N 1
ATOM 600 C CA . GLU A 1 73 ? -14.812 9.502 6.154 1.00 92.88 73 GLU A CA 1
ATOM 601 C C . GLU A 1 73 ? -13.892 8.643 7.032 1.00 92.88 73 GLU A C 1
ATOM 603 O O . GLU A 1 73 ? -12.724 8.458 6.679 1.00 92.88 73 GLU A O 1
ATOM 608 N N . ASP A 1 74 ? -14.410 8.065 8.120 1.00 94.38 74 ASP A N 1
ATOM 609 C CA . ASP A 1 74 ? -13.631 7.215 9.022 1.00 94.38 74 ASP A CA 1
ATOM 610 C C . 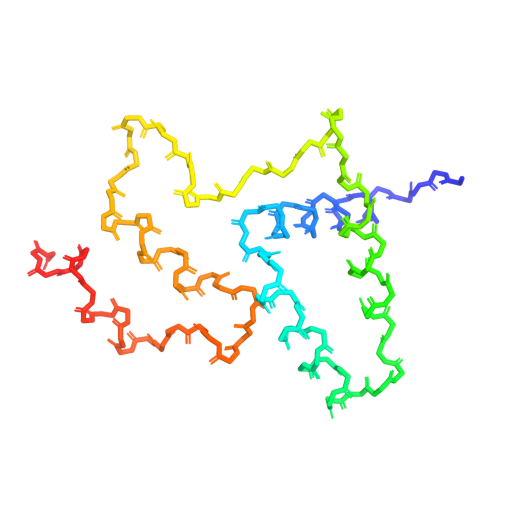ASP A 1 74 ? -13.288 5.879 8.344 1.00 94.38 74 ASP A C 1
ATOM 612 O O . ASP A 1 74 ? -12.200 5.334 8.554 1.00 94.38 74 ASP A O 1
ATOM 616 N N . PHE A 1 75 ? -14.170 5.355 7.484 1.00 94.50 75 PHE A N 1
ATOM 617 C CA . PHE A 1 75 ? -13.836 4.197 6.651 1.00 94.50 75 PHE A CA 1
ATOM 618 C C . PHE A 1 75 ? -12.712 4.526 5.665 1.00 94.50 75 PHE A C 1
ATOM 620 O O . PHE A 1 75 ? -11.757 3.758 5.529 1.00 94.50 75 PHE A O 1
ATOM 627 N N . ARG A 1 76 ? -12.795 5.679 4.991 1.00 95.25 76 ARG A N 1
ATOM 628 C CA . ARG A 1 76 ? -11.771 6.114 4.036 1.00 95.25 76 ARG A CA 1
ATOM 629 C C . ARG A 1 76 ? -10.409 6.240 4.715 1.00 95.25 76 ARG A C 1
ATOM 631 O O . ARG A 1 76 ? -9.426 5.706 4.202 1.00 95.25 76 ARG A O 1
ATOM 638 N N . ASP A 1 77 ? -10.365 6.899 5.870 1.00 95.75 77 ASP A N 1
ATOM 639 C CA . ASP A 1 77 ? -9.147 7.083 6.663 1.00 95.75 77 ASP A CA 1
ATOM 640 C C . ASP A 1 77 ? -8.546 5.740 7.115 1.00 95.75 77 ASP A C 1
ATOM 642 O O . ASP A 1 77 ? -7.349 5.500 6.931 1.00 95.75 77 ASP A O 1
ATOM 646 N N . LEU A 1 78 ? -9.381 4.811 7.601 1.00 97.19 78 LEU A N 1
ATOM 647 C CA . LEU A 1 78 ? -8.946 3.459 7.964 1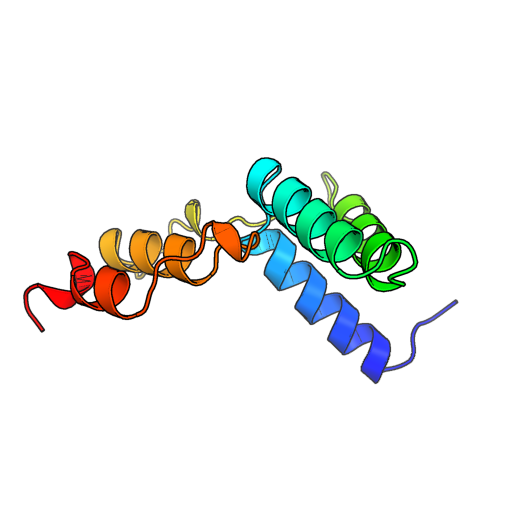.00 97.19 78 LEU A CA 1
ATOM 648 C C . LEU A 1 78 ? -8.288 2.737 6.781 1.00 97.19 78 LEU A C 1
ATOM 650 O O . LEU A 1 78 ? -7.188 2.196 6.912 1.00 97.19 78 LEU A O 1
ATOM 654 N N . ILE A 1 79 ? -8.950 2.722 5.620 1.00 96.69 79 ILE A N 1
ATOM 655 C CA . ILE A 1 79 ? -8.462 1.998 4.442 1.00 96.69 79 ILE A CA 1
ATOM 656 C C . ILE A 1 79 ? -7.159 2.603 3.919 1.00 96.69 79 ILE A C 1
ATOM 658 O O . ILE A 1 79 ? -6.244 1.847 3.602 1.00 96.69 79 ILE A O 1
ATOM 662 N N . VAL A 1 80 ? -7.024 3.933 3.881 1.00 96.25 80 VAL A N 1
ATOM 663 C CA . VAL A 1 80 ? -5.767 4.591 3.475 1.00 96.25 80 VAL A CA 1
ATOM 664 C C . VAL A 1 80 ? -4.609 4.178 4.388 1.00 96.25 80 VAL A C 1
ATOM 666 O O . VAL A 1 80 ? -3.518 3.888 3.901 1.00 96.25 80 VAL A O 1
ATOM 669 N N . LYS A 1 81 ? -4.845 4.085 5.701 1.00 97.19 81 LYS A N 1
ATOM 670 C CA . LYS A 1 81 ? -3.833 3.653 6.675 1.00 97.19 81 LYS A CA 1
ATOM 671 C C . LYS A 1 81 ? -3.481 2.171 6.553 1.00 97.19 81 LYS A C 1
ATOM 673 O O . LYS A 1 81 ? -2.307 1.815 6.613 1.00 97.19 81 LYS A O 1
ATOM 678 N N . MET A 1 82 ? -4.471 1.297 6.371 1.00 97.81 82 MET A N 1
ATOM 679 C CA . MET A 1 82 ? -4.241 -0.147 6.221 1.00 97.81 82 MET A CA 1
ATOM 680 C C . MET A 1 82 ? -3.555 -0.490 4.895 1.00 97.81 82 MET A C 1
ATOM 682 O O . MET A 1 82 ? -2.690 -1.364 4.845 1.00 97.81 82 MET A O 1
ATOM 686 N N . ALA A 1 83 ? -3.945 0.193 3.820 1.00 97.12 83 ALA A N 1
ATOM 687 C CA . ALA A 1 83 ? -3.458 -0.043 2.468 1.00 97.12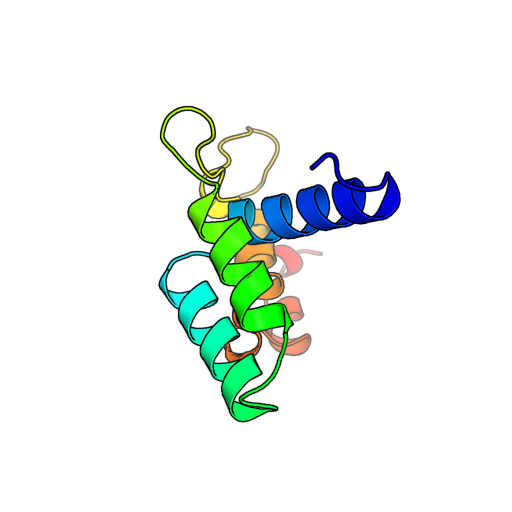 83 ALA A CA 1
ATOM 688 C C . ALA A 1 83 ? -2.284 0.866 2.080 1.00 97.12 83 ALA A C 1
ATOM 690 O O . ALA A 1 83 ? -1.933 0.902 0.900 1.00 97.12 83 ALA A O 1
ATOM 691 N N . ASN A 1 84 ? -1.660 1.574 3.036 1.00 97.06 84 ASN A N 1
ATOM 692 C CA . ASN A 1 84 ? -0.502 2.420 2.752 1.00 97.06 84 ASN A CA 1
ATOM 693 C C . ASN A 1 84 ? 0.534 1.620 1.949 1.00 97.06 84 ASN A C 1
ATOM 695 O O . ASN A 1 84 ? 0.890 0.478 2.277 1.00 97.06 84 ASN A O 1
ATOM 699 N N . PHE A 1 85 ? 0.967 2.208 0.836 1.00 97.00 85 PHE A N 1
ATOM 700 C CA . PHE A 1 85 ? 1.830 1.520 -0.105 1.00 97.00 85 PHE A CA 1
ATOM 701 C C . PHE A 1 85 ? 3.219 1.243 0.482 1.00 97.00 85 PHE A C 1
ATOM 703 O O . PHE A 1 85 ? 3.796 0.199 0.179 1.00 97.00 85 PHE A O 1
ATOM 710 N N . ASN A 1 86 ? 3.707 2.107 1.381 1.00 96.88 86 ASN A N 1
ATOM 711 C CA . ASN A 1 86 ? 4.875 1.829 2.206 1.00 96.88 86 ASN A CA 1
ATOM 712 C C . ASN A 1 86 ? 4.494 0.841 3.327 1.00 96.88 86 ASN A C 1
ATOM 714 O O . ASN A 1 86 ? 3.726 1.207 4.221 1.00 96.88 86 ASN A O 1
ATOM 718 N N . PRO A 1 87 ? 5.047 -0.388 3.342 1.00 95.31 87 PRO A N 1
ATOM 719 C CA . PRO A 1 87 ? 4.733 -1.380 4.364 1.00 95.31 87 PRO A CA 1
ATOM 720 C C . PRO A 1 87 ? 5.042 -0.903 5.786 1.00 95.31 87 PRO A C 1
ATOM 722 O O . PRO A 1 87 ? 4.336 -1.289 6.711 1.00 95.31 87 PRO A O 1
ATOM 725 N N . GLU A 1 88 ? 6.059 -0.054 5.958 1.00 95.69 88 GLU A N 1
ATOM 726 C CA . GLU A 1 88 ? 6.471 0.467 7.268 1.00 95.69 88 GLU A CA 1
ATOM 727 C C . GLU A 1 88 ? 5.509 1.525 7.826 1.00 95.69 88 GLU A C 1
ATOM 729 O O . GLU A 1 88 ? 5.563 1.834 9.012 1.00 95.69 88 GLU A O 1
ATOM 734 N N . GLN A 1 89 ? 4.621 2.073 6.991 1.00 96.38 89 GLN A N 1
ATOM 735 C CA . GLN A 1 89 ? 3.608 3.056 7.390 1.00 96.38 89 GLN A CA 1
ATOM 736 C C . GLN A 1 89 ? 2.200 2.459 7.501 1.00 96.38 89 GLN A C 1
ATOM 738 O O . GLN A 1 89 ? 1.245 3.188 7.779 1.00 96.38 89 GLN A O 1
ATOM 743 N N . ARG A 1 90 ? 2.037 1.150 7.274 1.00 96.69 90 ARG A N 1
ATOM 744 C CA . ARG A 1 90 ? 0.748 0.491 7.498 1.00 96.69 90 ARG A CA 1
ATOM 745 C C . ARG A 1 90 ? 0.479 0.392 8.987 1.00 96.69 90 ARG A C 1
ATOM 747 O O . ARG A 1 90 ? 1.338 -0.054 9.745 1.00 96.69 90 ARG A O 1
ATOM 754 N N . ILE A 1 91 ? -0.741 0.735 9.382 1.00 97.81 91 ILE A N 1
ATOM 755 C CA . ILE A 1 91 ? -1.184 0.482 10.751 1.00 97.81 91 ILE A CA 1
ATOM 756 C C . ILE A 1 91 ? -1.246 -1.023 11.022 1.00 97.81 91 ILE A C 1
ATOM 758 O O . ILE A 1 91 ? -1.545 -1.840 10.145 1.00 97.81 91 ILE A O 1
ATOM 762 N N . THR A 1 92 ? -0.966 -1.389 12.261 1.00 97.81 92 THR A N 1
ATOM 763 C CA . THR A 1 92 ? -1.080 -2.755 12.760 1.00 97.81 92 THR A CA 1
ATOM 764 C C . THR A 1 92 ? -2.542 -3.171 12.913 1.00 97.81 92 THR A C 1
ATOM 766 O O . THR A 1 92 ? -3.459 -2.351 12.924 1.00 97.81 92 THR A O 1
ATOM 769 N N . ALA A 1 93 ? -2.777 -4.474 13.093 1.00 97.25 93 ALA A N 1
ATOM 770 C CA . ALA A 1 93 ? -4.117 -4.985 13.376 1.00 97.25 93 ALA A CA 1
ATOM 771 C C . ALA A 1 93 ? -4.715 -4.394 14.667 1.00 97.25 93 ALA A C 1
ATOM 773 O O . ALA A 1 93 ? -5.915 -4.144 14.719 1.00 97.25 93 ALA A O 1
ATOM 774 N N . GLN A 1 94 ? -3.887 -4.153 15.690 1.00 97.25 94 GLN A N 1
ATOM 775 C CA . GLN A 1 94 ? -4.340 -3.531 16.933 1.00 97.25 94 GLN A CA 1
ATOM 776 C C . GLN A 1 94 ? -4.783 -2.082 16.691 1.00 97.25 94 GLN A C 1
ATOM 778 O O . GLN A 1 94 ? -5.904 -1.728 17.035 1.00 97.25 94 GLN A O 1
ATOM 783 N N . GLU A 1 95 ? -3.947 -1.273 16.038 1.00 97.69 95 GLU A N 1
ATOM 784 C CA . GLU A 1 95 ? -4.275 0.124 15.716 1.00 97.69 95 GLU A CA 1
ATOM 785 C C . GLU A 1 95 ? -5.502 0.232 14.798 1.00 97.69 95 GLU A C 1
ATOM 787 O O . GLU A 1 95 ? -6.304 1.152 14.939 1.00 97.69 95 GLU A O 1
ATOM 792 N N . ALA A 1 96 ? -5.686 -0.725 13.881 1.00 97.12 96 ALA A N 1
ATOM 793 C CA . ALA A 1 96 ? -6.882 -0.799 13.048 1.00 97.12 96 ALA A CA 1
ATOM 794 C C . ALA A 1 96 ? -8.149 -1.044 13.880 1.00 97.12 96 ALA A C 1
ATOM 796 O O . ALA A 1 96 ? -9.152 -0.383 13.638 1.00 97.12 96 ALA A O 1
ATOM 797 N N . LEU A 1 97 ? -8.113 -1.943 14.872 1.00 96.00 97 LEU A N 1
ATOM 798 C CA . LEU A 1 97 ? -9.250 -2.200 15.769 1.00 96.00 97 LEU A CA 1
ATOM 799 C C . LEU A 1 97 ? -9.562 -1.016 16.695 1.00 96.00 97 LEU A C 1
ATOM 801 O O . LEU A 1 97 ? -10.709 -0.834 17.089 1.00 96.00 97 LEU A O 1
ATOM 805 N N . GLU A 1 98 ? -8.560 -0.204 17.023 1.00 96.19 98 GLU A N 1
ATOM 806 C CA . GLU A 1 98 ? -8.711 1.019 17.819 1.00 96.19 98 GLU A CA 1
ATOM 807 C C . GLU A 1 98 ? -9.220 2.218 16.983 1.00 96.19 98 GLU A C 1
ATOM 809 O O . GLU A 1 98 ? -9.485 3.295 17.524 1.00 96.19 98 GLU A O 1
ATOM 814 N N . HIS A 1 99 ? -9.379 2.057 15.664 1.00 97.56 99 HIS A N 1
ATOM 815 C CA . HIS A 1 99 ? -9.827 3.115 14.761 1.00 97.56 99 HIS A CA 1
ATOM 816 C C . HIS A 1 99 ? -11.288 3.528 14.999 1.00 97.56 99 HIS A C 1
ATOM 818 O O . HIS A 1 99 ? -12.149 2.695 15.280 1.00 97.56 99 HIS A O 1
ATOM 824 N N . LYS A 1 100 ? -11.604 4.814 14.771 1.00 95.94 100 LYS A N 1
ATOM 825 C CA . LYS A 1 100 ? -12.951 5.393 14.961 1.00 95.94 100 LYS A CA 1
ATOM 826 C C . LYS A 1 100 ? -14.063 4.654 14.233 1.00 95.94 100 LYS A C 1
ATOM 828 O O . LYS A 1 100 ? -15.149 4.497 14.782 1.00 95.94 100 LYS A O 1
ATOM 833 N N . TRP A 1 101 ? -13.743 4.138 13.052 1.00 95.62 101 TRP A N 1
ATOM 834 C CA . TRP A 1 101 ? -14.634 3.302 12.254 1.00 95.62 101 TRP A CA 1
ATOM 835 C C . TRP A 1 101 ? -15.228 2.120 13.044 1.00 95.62 101 TRP A C 1
ATOM 837 O O . TRP A 1 101 ? -16.376 1.751 12.821 1.00 95.62 101 TRP A O 1
ATOM 847 N N . PHE A 1 102 ? -14.481 1.554 14.000 1.00 94.88 102 PHE A N 1
ATOM 848 C CA . PHE A 1 102 ? -14.922 0.419 14.814 1.00 94.88 102 PHE A CA 1
ATOM 849 C C . PHE A 1 102 ? -15.415 0.791 16.221 1.00 94.88 102 PHE A C 1
ATOM 851 O O . PHE A 1 102 ? -15.869 -0.093 16.941 1.00 94.88 102 PHE A O 1
ATOM 858 N N . ILE A 1 103 ? -15.381 2.066 16.636 1.00 84.56 103 ILE A N 1
ATOM 859 C CA . ILE A 1 103 ? -15.715 2.475 18.020 1.00 84.56 103 ILE A CA 1
ATOM 860 C C . ILE A 1 103 ? -17.167 2.138 18.418 1.00 84.56 103 ILE A C 1
ATOM 862 O O . ILE A 1 103 ? -17.455 2.006 19.606 1.00 84.56 103 ILE A O 1
ATOM 866 N N . ASN A 1 104 ? -18.072 1.964 17.449 1.00 72.69 104 ASN A N 1
ATOM 867 C CA . ASN A 1 104 ? -19.492 1.673 17.685 1.00 72.69 104 ASN A CA 1
ATOM 868 C C . ASN A 1 104 ? -19.985 0.395 16.979 1.00 72.69 104 ASN A C 1
ATOM 870 O O . ASN A 1 104 ? -21.177 0.297 16.676 1.00 72.69 104 ASN A O 1
ATOM 874 N N . VAL A 1 105 ? -19.080 -0.538 16.668 1.00 71.25 105 VAL A N 1
ATOM 875 C CA . VAL A 1 105 ? -19.407 -1.826 16.025 1.00 71.25 105 VAL A CA 1
ATOM 876 C C . VAL A 1 105 ? -19.733 -2.898 17.060 1.00 71.25 105 VAL A C 1
ATOM 878 O O . VAL A 1 105 ? -19.077 -2.920 18.125 1.00 71.25 105 VAL A O 1
#

Organism: NCBI:txid857342

pLDDT: mean 93.37, std 7.33, range [53.53, 97.81]

InterPro domains:
  IPR011009 Protein kinase-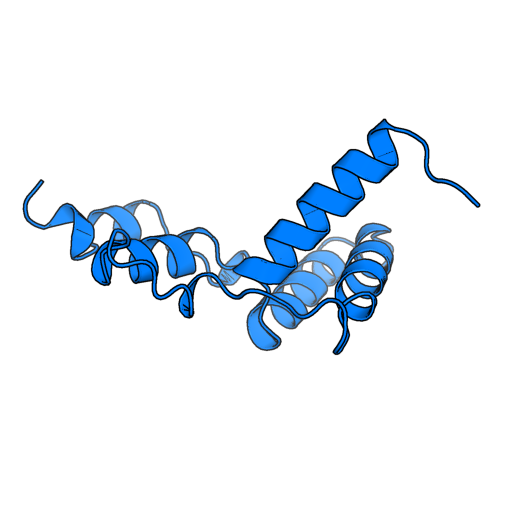like domain superfamily [SSF56112] (45-104)

Sequence (105 aa):
KNLGEDEELVAIVLGRQLSYFGDLEAFNGFLQYLHNGNPENPWIEIFYAVRTSFNAEHPREPFSLWQDEIIDEDFRDLIVKMANFNPEQRITAQEALEHKWFINV